Protein AF-A0A1G6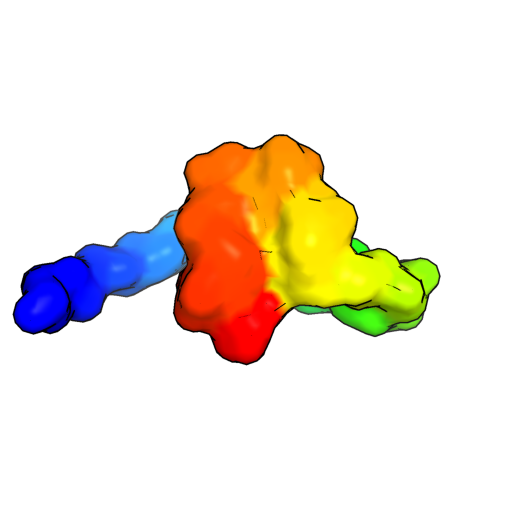V595-F1 (afdb_monomer_lite)

Foldseek 3Di:
DPPDDDDPVLVVQLVVCVVVVHDLVVSCVVSVHDSVVSD

Radius of gyration: 9.55 Å; chains: 1; bounding box: 17×22×23 Å

Secondary structure (DSSP, 8-state):
---PPPPHHHHHHHHHHHHTT--HHHHHHHHT--GGG--

Structure (mmCIF, N/CA/C/O backbone):
data_AF-A0A1G6V595-F1
#
_entry.id   AF-A0A1G6V595-F1
#
loop_
_atom_site.group_PDB
_atom_site.id
_atom_site.type_symbol
_atom_site.label_atom_id
_atom_site.label_alt_id
_atom_site.label_comp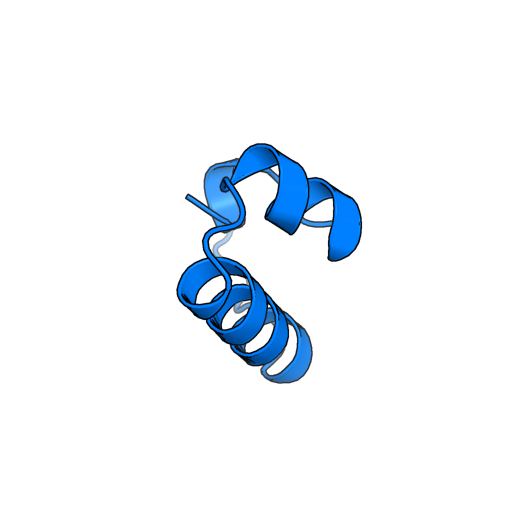_id
_atom_site.label_asym_id
_atom_site.label_entity_id
_atom_site.label_seq_id
_atom_site.pdbx_PDB_ins_code
_atom_site.Cartn_x
_atom_site.Cartn_y
_atom_site.Cartn_z
_atom_site.occupancy
_atom_site.B_iso_or_equiv
_atom_site.auth_seq_id
_atom_site.auth_comp_id
_atom_site.auth_asym_id
_atom_site.auth_atom_id
_atom_site.pdbx_PDB_model_num
ATOM 1 N N . MET A 1 1 ? -4.749 17.262 14.360 1.00 64.62 1 MET A N 1
ATOM 2 C CA . MET A 1 1 ? -5.047 15.913 13.825 1.00 64.62 1 MET A CA 1
ATOM 3 C C . MET A 1 1 ? -4.720 14.893 14.897 1.00 64.62 1 MET A C 1
ATOM 5 O O . MET A 1 1 ? -3.558 14.770 15.263 1.00 64.62 1 MET A O 1
ATOM 9 N N . ARG A 1 2 ? -5.720 14.208 15.454 1.00 73.31 2 ARG A N 1
ATOM 10 C CA . ARG A 1 2 ? -5.459 13.156 16.441 1.00 73.31 2 ARG A CA 1
ATOM 11 C C . ARG A 1 2 ? -4.771 11.993 15.713 1.00 73.31 2 ARG A C 1
ATOM 13 O O . ARG A 1 2 ? -5.360 11.408 14.809 1.00 73.31 2 ARG A O 1
ATOM 20 N N . LYS A 1 3 ? -3.499 11.725 16.024 1.00 69.44 3 LYS A N 1
ATOM 21 C CA . LYS A 1 3 ? -2.714 10.634 15.422 1.00 69.44 3 LYS A CA 1
ATOM 22 C C . LYS A 1 3 ? -3.144 9.320 16.074 1.00 69.44 3 LYS A C 1
ATOM 24 O O . LYS A 1 3 ? -2.580 8.900 17.077 1.00 69.44 3 LYS A O 1
ATOM 29 N N . SER A 1 4 ? -4.184 8.700 15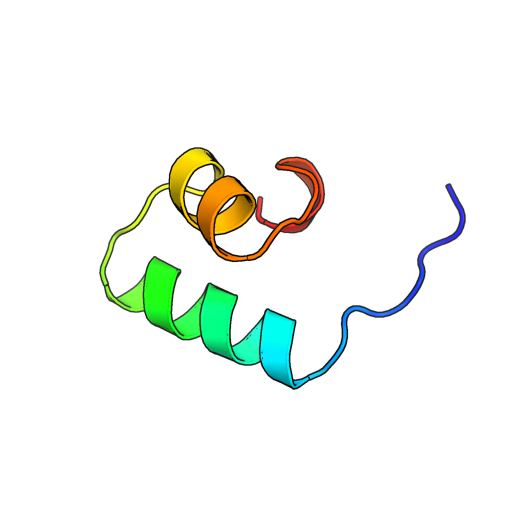.532 1.00 80.25 4 SER A N 1
ATOM 30 C CA . SER A 1 4 ? -4.561 7.340 15.911 1.00 80.25 4 SER A CA 1
ATOM 31 C C . SER A 1 4 ? -3.572 6.370 15.272 1.00 80.25 4 SER A C 1
ATOM 33 O O . SER A 1 4 ? -3.349 6.426 14.062 1.00 80.25 4 SER A O 1
ATOM 35 N N . LYS A 1 5 ? -2.951 5.504 16.077 1.00 87.12 5 LYS A N 1
ATOM 36 C CA . LYS A 1 5 ? -2.022 4.490 15.571 1.00 87.12 5 LYS A CA 1
ATOM 37 C C . LYS A 1 5 ? -2.771 3.544 14.627 1.00 87.12 5 LYS A C 1
ATOM 39 O O . LYS A 1 5 ? -3.862 3.077 14.952 1.00 87.12 5 LYS A O 1
ATOM 44 N N . LEU A 1 6 ? -2.197 3.291 13.452 1.00 92.00 6 LEU A N 1
ATOM 45 C CA . LEU A 1 6 ? -2.744 2.338 12.492 1.00 92.00 6 LEU A CA 1
ATOM 46 C C . LEU A 1 6 ? -2.648 0.920 13.078 1.00 92.00 6 LEU A C 1
ATOM 48 O O . LEU A 1 6 ? -1.680 0.613 13.774 1.00 92.00 6 LEU A O 1
ATOM 52 N N . SER A 1 7 ? -3.641 0.060 12.827 1.00 94.50 7 SER A N 1
ATOM 53 C CA . SER A 1 7 ? -3.547 -1.328 13.290 1.00 94.50 7 SER A CA 1
ATOM 54 C C . SER A 1 7 ? -2.372 -2.032 12.612 1.00 94.50 7 SER A C 1
ATOM 56 O O . SER A 1 7 ? -2.063 -1.762 11.449 1.00 94.50 7 SER A O 1
ATOM 58 N N . TRP A 1 8 ? -1.747 -2.964 13.330 1.00 95.75 8 TRP A N 1
ATOM 59 C CA . TRP A 1 8 ? -0.589 -3.713 12.841 1.00 95.75 8 TRP A CA 1
ATOM 60 C C . TRP A 1 8 ? -0.862 -4.406 11.495 1.00 95.75 8 TRP A C 1
ATOM 62 O O . TRP A 1 8 ? -0.054 -4.325 10.577 1.00 95.75 8 TRP A O 1
ATOM 72 N N . TYR A 1 9 ? -2.061 -4.977 11.329 1.00 96.62 9 TYR A N 1
ATOM 73 C CA . TYR A 1 9 ? -2.503 -5.581 10.068 1.00 96.62 9 TYR A CA 1
ATOM 74 C C . TYR A 1 9 ? -2.453 -4.599 8.888 1.00 96.62 9 TYR A C 1
ATOM 76 O O . TYR A 1 9 ? -1.892 -4.905 7.838 1.00 96.62 9 TYR A O 1
ATOM 84 N N . LYS A 1 10 ? -3.004 -3.390 9.062 1.00 95.88 10 LYS A N 1
ATOM 85 C CA . LYS A 1 10 ? -3.008 -2.371 8.004 1.00 95.88 10 LYS A CA 1
ATOM 86 C C . LYS A 1 10 ? -1.595 -1.861 7.703 1.00 95.88 10 LYS A C 1
ATOM 88 O O . LYS A 1 10 ? -1.313 -1.550 6.552 1.00 95.88 10 LYS A O 1
ATOM 93 N N . GLN A 1 11 ? -0.715 -1.795 8.705 1.00 96.19 11 GLN A N 1
ATOM 94 C CA . GLN A 1 11 ? 0.692 -1.430 8.508 1.00 96.19 11 GLN A CA 1
ATOM 95 C C . GLN A 1 11 ? 1.436 -2.477 7.673 1.00 96.19 11 GLN A C 1
ATOM 97 O O . GLN A 1 11 ? 2.037 -2.117 6.666 1.00 96.19 11 GLN A O 1
ATOM 102 N N . ASN A 1 12 ? 1.341 -3.760 8.028 1.00 97.88 12 ASN A N 1
ATOM 103 C CA . ASN A 1 12 ? 2.006 -4.822 7.268 1.00 97.88 12 ASN A CA 1
ATOM 104 C C . ASN A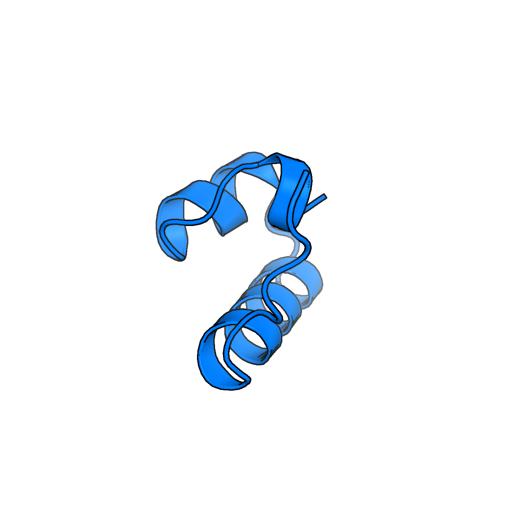 1 12 ? 1.504 -4.910 5.831 1.00 97.88 12 ASN A C 1
ATOM 106 O O . ASN A 1 12 ? 2.301 -5.006 4.905 1.00 97.88 12 ASN A O 1
ATOM 110 N N . ARG A 1 13 ? 0.190 -4.797 5.629 1.00 97.69 13 ARG A N 1
ATOM 111 C CA . ARG A 1 13 ? -0.381 -4.839 4.285 1.00 97.69 13 ARG A CA 1
ATOM 112 C C . ARG A 1 13 ? 0.058 -3.646 3.425 1.00 97.69 13 ARG A C 1
ATOM 114 O O . ARG A 1 13 ? 0.255 -3.804 2.225 1.00 97.69 13 ARG A O 1
ATOM 121 N N . LEU A 1 14 ? 0.244 -2.463 4.020 1.00 97.06 14 LEU A N 1
ATOM 122 C CA . LEU A 1 14 ? 0.851 -1.324 3.320 1.00 97.06 14 LEU A CA 1
ATOM 123 C C . LEU A 1 14 ? 2.305 -1.622 2.928 1.00 97.06 14 LEU A C 1
ATOM 125 O O . LEU A 1 14 ? 2.679 -1.357 1.790 1.00 97.06 14 LEU A O 1
ATOM 129 N N . ILE A 1 15 ? 3.096 -2.217 3.826 1.00 97.19 15 ILE A N 1
ATOM 130 C CA . ILE A 1 15 ? 4.486 -2.611 3.541 1.00 97.19 15 ILE A CA 1
ATOM 131 C C . ILE A 1 15 ? 4.543 -3.610 2.378 1.00 97.19 15 ILE A C 1
ATOM 133 O O . ILE A 1 15 ? 5.302 -3.389 1.438 1.00 97.19 15 ILE A O 1
ATOM 137 N N . GLU A 1 16 ? 3.712 -4.656 2.392 1.00 98.12 16 GLU A N 1
ATOM 138 C CA . GLU A 1 16 ? 3.615 -5.638 1.298 1.00 98.12 16 GLU A CA 1
ATOM 139 C C . GLU A 1 16 ? 3.339 -4.963 -0.052 1.00 98.12 16 GLU A C 1
ATOM 141 O O . GLU A 1 16 ? 3.996 -5.257 -1.050 1.00 98.12 16 GLU A O 1
ATOM 146 N N . LEU A 1 17 ? 2.394 -4.019 -0.081 1.00 97.94 17 LEU A N 1
ATOM 147 C CA . LEU A 1 17 ? 2.026 -3.299 -1.297 1.00 97.94 17 LEU A CA 1
ATOM 148 C C . LEU A 1 17 ? 3.157 -2.392 -1.798 1.00 97.94 17 LEU A C 1
ATOM 150 O O . LEU A 1 17 ? 3.370 -2.319 -3.008 1.00 97.94 17 LEU A O 1
ATOM 154 N N . PHE A 1 18 ? 3.902 -1.737 -0.905 1.00 97.44 18 PHE A N 1
ATOM 155 C CA . PHE A 1 18 ? 5.052 -0.919 -1.302 1.00 97.44 18 PHE A CA 1
ATOM 156 C C . PHE A 1 18 ? 6.221 -1.754 -1.805 1.00 97.44 18 PHE A C 1
ATOM 158 O O . PHE A 1 18 ? 6.819 -1.394 -2.817 1.00 97.44 18 PHE A O 1
ATOM 165 N N . VAL A 1 19 ? 6.502 -2.893 -1.168 1.00 98.12 19 VAL A N 1
ATOM 166 C CA . VAL A 1 19 ? 7.503 -3.852 -1.659 1.00 98.12 19 VAL A CA 1
ATOM 167 C C . VAL A 1 19 ? 7.107 -4.392 -3.038 1.00 98.12 19 VAL A C 1
ATOM 169 O O . VAL A 1 19 ? 7.962 -4.538 -3.905 1.00 98.12 19 VAL A O 1
ATOM 172 N N . ALA A 1 20 ? 5.810 -4.601 -3.283 1.00 97.69 20 ALA A N 1
ATOM 173 C CA . ALA A 1 20 ? 5.274 -4.971 -4.594 1.00 97.69 20 ALA A CA 1
ATOM 174 C C . ALA A 1 20 ? 5.228 -3.811 -5.619 1.00 97.69 20 ALA A C 1
ATOM 176 O O . ALA A 1 20 ? 4.749 -4.005 -6.735 1.00 97.69 20 ALA A O 1
ATOM 177 N N . GLY A 1 21 ? 5.685 -2.604 -5.264 1.00 97.56 21 GLY A N 1
ATOM 178 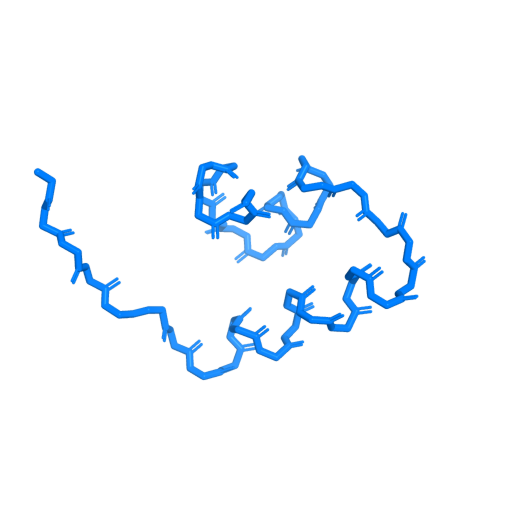C CA . GLY A 1 21 ? 5.744 -1.447 -6.166 1.00 97.56 21 GLY A CA 1
ATOM 179 C C . GLY A 1 21 ? 4.422 -0.693 -6.357 1.00 97.56 21 GLY A C 1
ATOM 180 O O . GLY A 1 21 ? 4.296 0.104 -7.287 1.00 97.56 21 GLY A O 1
ATOM 181 N N . SER A 1 22 ? 3.416 -0.911 -5.502 1.00 97.00 22 SER A N 1
ATOM 182 C CA . SER A 1 22 ? 2.168 -0.140 -5.564 1.00 97.00 22 SER A CA 1
ATOM 183 C C . SER A 1 22 ? 2.372 1.312 -5.141 1.00 97.00 22 SER A C 1
ATOM 185 O O . SER A 1 22 ? 3.059 1.617 -4.170 1.00 97.00 22 SER A O 1
ATOM 187 N N . THR A 1 23 ? 1.686 2.229 -5.824 1.00 97.31 23 THR A N 1
ATOM 188 C CA . THR A 1 23 ? 1.659 3.639 -5.415 1.00 97.31 23 THR A CA 1
ATOM 189 C C . THR A 1 23 ? 0.861 3.829 -4.121 1.00 97.31 23 THR A C 1
ATOM 191 O O . THR A 1 23 ? -0.095 3.095 -3.855 1.00 97.31 23 THR A O 1
ATOM 194 N N . ALA A 1 24 ? 1.172 4.881 -3.355 1.00 96.94 24 ALA A N 1
ATOM 195 C CA . ALA A 1 24 ? 0.435 5.241 -2.138 1.00 96.94 24 ALA A CA 1
ATOM 196 C C . ALA A 1 24 ? -1.074 5.413 -2.375 1.00 96.94 24 ALA A C 1
ATOM 198 O O . ALA A 1 24 ? -1.882 5.079 -1.511 1.00 96.94 24 ALA A O 1
ATOM 199 N N . ARG A 1 25 ? -1.481 5.886 -3.563 1.00 97.56 25 ARG A N 1
ATOM 200 C CA . ARG A 1 25 ? -2.899 6.046 -3.912 1.00 97.56 25 ARG A CA 1
ATOM 201 C C . ARG A 1 25 ? -3.600 4.696 -4.058 1.00 97.56 25 ARG A C 1
ATOM 203 O O . ARG A 1 25 ? -4.685 4.522 -3.507 1.00 97.56 25 ARG A O 1
ATOM 210 N N . THR A 1 26 ? -2.972 3.750 -4.754 1.00 97.62 26 THR A N 1
ATOM 211 C CA . THR A 1 26 ? -3.496 2.388 -4.915 1.00 97.62 26 THR A CA 1
ATOM 212 C C . THR A 1 26 ? -3.525 1.663 -3.574 1.00 97.62 26 THR A C 1
ATOM 214 O O . THR A 1 26 ? -4.558 1.117 -3.192 1.00 97.62 26 THR A O 1
ATOM 217 N N . ALA A 1 27 ? -2.430 1.730 -2.813 1.00 98.06 27 ALA A N 1
ATOM 218 C CA . ALA A 1 27 ? -2.336 1.072 -1.519 1.00 98.06 27 ALA A CA 1
ATOM 219 C C . ALA A 1 27 ? -3.364 1.623 -0.519 1.00 98.06 27 ALA A C 1
ATOM 221 O O . ALA A 1 27 ? -4.084 0.859 0.118 1.00 98.06 27 ALA A O 1
ATOM 222 N N . ALA A 1 28 ? -3.533 2.945 -0.450 1.00 97.06 28 ALA A N 1
ATOM 223 C CA . ALA A 1 28 ? -4.553 3.562 0.392 1.00 97.06 28 ALA A CA 1
ATOM 224 C C . ALA A 1 28 ? -5.974 3.094 0.049 1.00 97.06 28 ALA A C 1
ATOM 226 O O . ALA A 1 28 ? -6.756 2.797 0.955 1.00 97.06 28 ALA A O 1
ATOM 227 N N . SER A 1 29 ? -6.289 2.987 -1.247 1.00 97.50 29 SER A N 1
ATOM 228 C CA . SER A 1 29 ? -7.593 2.519 -1.724 1.00 97.50 29 SER A CA 1
ATOM 229 C C . SER A 1 29 ? -7.849 1.054 -1.367 1.00 97.50 29 SER A C 1
ATOM 231 O O . SER A 1 29 ? -8.962 0.718 -0.976 1.00 97.50 29 SER A O 1
ATOM 233 N N . LEU A 1 30 ? -6.833 0.192 -1.470 1.00 97.25 30 LEU A N 1
ATOM 234 C CA . LEU A 1 30 ? -6.949 -1.233 -1.143 1.00 97.25 30 LEU A CA 1
ATOM 235 C C . LEU A 1 30 ? -7.111 -1.482 0.364 1.00 97.25 30 LEU A C 1
ATOM 237 O O . LEU A 1 30 ? -7.819 -2.402 0.764 1.00 97.25 30 LEU A O 1
ATOM 241 N N . ILE A 1 31 ? -6.463 -0.672 1.207 1.00 96.12 31 ILE A N 1
ATOM 242 C CA . ILE A 1 31 ? -6.487 -0.829 2.675 1.00 96.12 31 ILE A CA 1
ATOM 243 C C . ILE A 1 31 ? -7.630 -0.047 3.334 1.00 96.12 31 ILE A C 1
ATOM 245 O O . ILE A 1 31 ? -7.945 -0.270 4.508 1.00 96.12 31 ILE A O 1
ATOM 249 N N . GLY A 1 32 ? -8.259 0.873 2.601 1.00 96.00 32 GLY A N 1
ATOM 250 C CA . GLY A 1 32 ? -9.286 1.760 3.140 1.00 96.00 32 GLY A CA 1
ATOM 251 C C . GLY A 1 32 ? -8.710 2.744 4.160 1.00 96.00 32 GLY A C 1
ATOM 252 O O . GLY A 1 32 ? -9.259 2.919 5.250 1.00 96.00 32 GLY A O 1
ATOM 253 N N . VAL A 1 33 ? -7.563 3.350 3.841 1.00 94.12 33 VAL A N 1
ATOM 254 C CA . VAL A 1 33 ? -6.946 4.424 4.638 1.00 94.12 33 VAL A CA 1
ATOM 255 C C . VAL A 1 33 ? -6.883 5.711 3.827 1.00 94.12 33 VAL A C 1
ATOM 257 O O . VAL A 1 33 ? -6.975 5.700 2.602 1.00 94.12 33 VAL A O 1
ATOM 260 N N . ASN A 1 34 ? -6.718 6.851 4.498 1.00 93.06 34 ASN A N 1
ATOM 261 C CA . ASN A 1 34 ? -6.474 8.102 3.786 1.00 93.06 34 ASN A CA 1
ATOM 262 C C . ASN A 1 34 ? -5.138 8.006 3.031 1.00 93.06 34 ASN A C 1
ATOM 264 O O . ASN A 1 34 ? -4.166 7.483 3.577 1.00 93.06 34 ASN A O 1
ATOM 268 N N . LYS A 1 35 ? -5.051 8.563 1.815 1.00 92.00 35 LYS A N 1
ATOM 269 C CA . LYS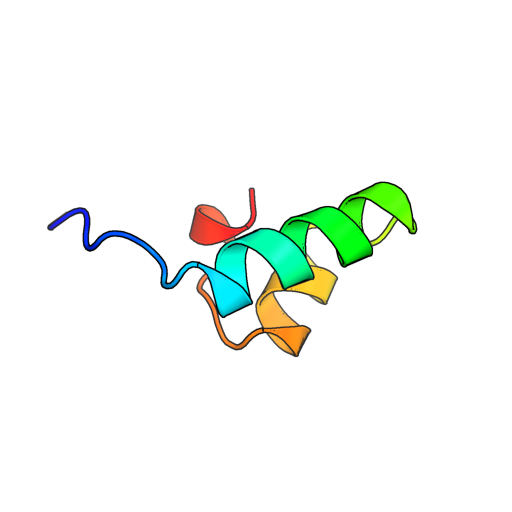 A 1 35 ? -3.792 8.605 1.054 1.00 92.00 35 LYS A CA 1
ATOM 270 C C . LYS A 1 35 ? -2.626 9.167 1.870 1.00 92.00 35 LYS A C 1
ATOM 272 O O . LYS A 1 35 ? -1.530 8.640 1.773 1.00 92.00 35 LYS A O 1
ATOM 277 N N . THR A 1 36 ? -2.866 10.164 2.727 1.00 92.56 36 THR A N 1
ATOM 278 C CA . THR A 1 36 ? -1.831 10.787 3.574 1.00 92.56 36 THR A CA 1
ATOM 279 C C . THR A 1 36 ? -1.350 9.878 4.704 1.00 92.56 36 THR A C 1
ATOM 281 O O . THR A 1 36 ? -0.348 10.173 5.338 1.00 92.56 36 THR A O 1
ATOM 284 N N . THR A 1 37 ? -2.074 8.789 4.982 1.00 92.31 37 THR A N 1
ATOM 285 C CA . THR A 1 37 ? -1.666 7.734 5.924 1.00 92.31 37 THR A CA 1
ATOM 286 C C . THR A 1 37 ? -0.804 6.668 5.248 1.00 92.31 37 THR A C 1
ATOM 288 O O . THR A 1 37 ? -0.034 6.001 5.926 1.00 92.31 37 THR A O 1
ATOM 291 N N . ALA A 1 38 ? -0.948 6.503 3.931 1.00 92.69 38 ALA A N 1
ATOM 292 C CA . ALA A 1 38 ? -0.168 5.581 3.110 1.00 92.69 38 ALA A CA 1
ATOM 293 C C . ALA A 1 38 ? 1.002 6.268 2.378 1.00 92.69 38 ALA A C 1
ATOM 295 O O . ALA A 1 38 ? 1.665 5.620 1.582 1.00 92.69 38 ALA A O 1
ATOM 296 N N . SER A 1 39 ? 1.198 7.577 2.558 1.00 86.56 39 SER A N 1
ATOM 297 C CA . SER A 1 39 ? 2.320 8.316 1.958 1.00 86.56 39 SER A CA 1
ATOM 298 C C . SER A 1 39 ? 3.492 8.390 2.923 1.00 86.56 39 SER A C 1
ATOM 300 O O . SER A 1 39 ? 3.222 8.412 4.146 1.00 86.56 39 SER A O 1
#

pLDDT: mean 93.18, std 7.91, range [64.62, 98.12]

Organism: NCBI:txid112002

Sequence (39 aa):
MRKSKLSWYKQNRLIELFVAGSTARTAASLIGVNKTTAS